Protein AF-A0A7Y0DVJ9-F1 (afdb_monomer_lite)

pLDDT: mean 83.25, std 14.26, range [42.25, 96.0]

Organism: NCBI:txid394751

InterPro domains:
  IPR009057 Homedomain-like superfamily [SSF46689] (7-70)

Radius of gyration: 20.18 Å; chains: 1; bounding box: 32×23×72 Å

Secondary structure (DSSP, 8-state):
------PPP-S-HHHHHHHHHHHHHHHH--HHHHHHHHT--HHHHHHHHHHHHHHGGGGGS-----PPP-GGG--------

Structure (mmCIF, N/CA/C/O backbone):
data_AF-A0A7Y0DVJ9-F1
#
_entry.id   AF-A0A7Y0DVJ9-F1
#
loop_
_atom_site.group_PDB
_atom_site.id
_atom_site.type_symbol
_atom_site.label_atom_id
_atom_site.label_alt_id
_atom_site.label_comp_id
_atom_site.label_asym_id
_atom_site.label_entity_id
_atom_site.label_seq_id
_atom_site.pdbx_PDB_ins_code
_atom_site.Cartn_x
_atom_site.Cartn_y
_atom_site.Cartn_z
_atom_site.occupancy
_atom_site.B_iso_or_equiv
_atom_site.auth_seq_id
_atom_site.auth_comp_id
_atom_site.auth_asym_id
_atom_site.auth_atom_id
_atom_site.pdbx_PDB_model_num
ATOM 1 N N . MET A 1 1 ? -7.367 -12.044 16.694 1.00 42.25 1 MET A N 1
ATOM 2 C CA . MET A 1 1 ? -5.976 -11.623 16.423 1.00 42.25 1 MET A CA 1
ATOM 3 C C . MET A 1 1 ? -5.799 -11.521 14.918 1.00 42.25 1 MET A C 1
ATOM 5 O O . MET A 1 1 ? -6.041 -12.506 14.237 1.00 42.25 1 MET A O 1
ATOM 9 N N . SER A 1 2 ? -5.491 -10.346 14.373 1.00 53.59 2 SER A N 1
ATOM 10 C CA . SER A 1 2 ? -5.148 -10.213 12.952 1.00 53.59 2 SER A CA 1
ATOM 11 C C . SER A 1 2 ? -3.758 -10.803 12.731 1.00 53.59 2 SER A C 1
ATOM 13 O O . SER A 1 2 ? -2.776 -10.244 13.212 1.00 53.59 2 SER A O 1
ATOM 15 N N . THR A 1 3 ? -3.673 -11.945 12.049 1.00 67.56 3 THR A N 1
ATOM 16 C CA . THR A 1 3 ? -2.399 -12.549 11.647 1.00 67.56 3 THR A CA 1
ATOM 17 C C . THR A 1 3 ? -1.678 -11.581 10.716 1.00 67.56 3 THR A C 1
ATOM 19 O O . THR A 1 3 ? -2.107 -11.376 9.582 1.00 67.56 3 THR A O 1
ATOM 22 N N . ILE A 1 4 ? -0.617 -10.939 11.207 1.00 73.12 4 ILE A N 1
ATOM 23 C CA . ILE A 1 4 ? 0.234 -10.081 10.382 1.00 73.12 4 ILE A CA 1
ATOM 24 C C . ILE A 1 4 ? 1.020 -11.014 9.448 1.00 73.12 4 ILE A C 1
ATOM 26 O O . ILE A 1 4 ? 1.760 -11.867 9.944 1.00 73.12 4 ILE A O 1
ATOM 30 N N . PRO A 1 5 ? 0.855 -10.912 8.118 1.00 76.31 5 PRO A N 1
ATOM 31 C CA . PRO A 1 5 ? 1.588 -11.747 7.181 1.00 76.31 5 PRO A CA 1
ATOM 32 C C . PRO A 1 5 ? 3.084 -11.425 7.254 1.00 76.31 5 PRO A C 1
ATOM 34 O O . PRO A 1 5 ? 3.482 -10.278 7.467 1.00 76.31 5 PRO A O 1
ATOM 37 N N . ASN A 1 6 ? 3.921 -12.444 7.066 1.00 83.75 6 ASN A N 1
ATOM 38 C CA . ASN A 1 6 ? 5.361 -12.251 6.961 1.00 83.75 6 ASN A CA 1
ATOM 39 C C . ASN A 1 6 ? 5.667 -11.576 5.612 1.00 83.75 6 ASN A C 1
ATOM 41 O O . ASN A 1 6 ? 5.468 -12.175 4.554 1.00 83.75 6 ASN A O 1
ATOM 45 N N . PHE A 1 7 ? 6.086 -10.310 5.652 1.00 84.38 7 PH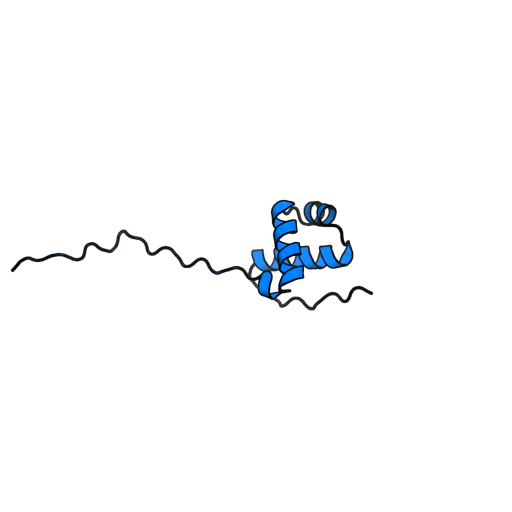E A N 1
ATOM 46 C CA . PHE A 1 7 ? 6.494 -9.570 4.461 1.00 84.38 7 PHE A CA 1
ATOM 47 C C . PHE A 1 7 ? 7.956 -9.899 4.129 1.00 84.38 7 PHE A C 1
ATOM 49 O O . PHE A 1 7 ? 8.811 -9.786 5.012 1.00 84.38 7 PHE A O 1
ATOM 56 N N . PRO A 1 8 ? 8.276 -10.262 2.874 1.00 87.62 8 PRO A N 1
ATOM 57 C CA . PRO A 1 8 ? 9.643 -10.588 2.490 1.00 87.62 8 PRO A CA 1
ATOM 58 C C . PRO A 1 8 ? 10.564 -9.366 2.599 1.00 87.62 8 PRO A C 1
ATOM 60 O O . PRO A 1 8 ? 10.165 -8.226 2.341 1.00 87.62 8 PRO A O 1
ATOM 63 N N . TYR A 1 9 ? 11.829 -9.608 2.948 1.00 87.75 9 TYR A N 1
ATOM 64 C CA . TYR A 1 9 ? 12.852 -8.566 2.933 1.00 87.75 9 TYR A CA 1
ATOM 65 C C . TYR A 1 9 ? 13.112 -8.093 1.497 1.00 87.75 9 TYR A C 1
ATOM 67 O O . TYR A 1 9 ? 13.330 -8.897 0.593 1.00 87.75 9 TYR A O 1
ATOM 75 N N . THR A 1 10 ? 13.131 -6.775 1.299 1.00 89.12 10 THR A N 1
ATOM 76 C CA . THR A 1 10 ? 13.394 -6.140 0.005 1.00 89.12 10 THR A CA 1
ATOM 77 C C . THR A 1 10 ? 14.356 -4.966 0.163 1.00 89.12 10 THR A C 1
ATOM 79 O O . THR A 1 10 ? 14.287 -4.217 1.142 1.00 89.12 10 THR A O 1
ATOM 82 N N . ARG A 1 11 ? 15.252 -4.792 -0.816 1.00 90.00 11 ARG A N 1
ATOM 83 C CA . ARG A 1 11 ? 16.113 -3.602 -0.926 1.00 90.00 11 ARG A CA 1
ATOM 84 C C . ARG A 1 11 ? 15.397 -2.435 -1.616 1.00 90.00 11 ARG A C 1
ATOM 86 O O . ARG A 1 11 ? 15.860 -1.301 -1.519 1.00 90.00 11 ARG A O 1
ATOM 93 N N . ASP A 1 12 ? 14.260 -2.684 -2.267 1.00 90.50 12 ASP A N 1
ATOM 94 C CA . ASP A 1 12 ? 13.498 -1.660 -2.975 1.00 90.50 12 ASP A CA 1
ATOM 95 C C . ASP A 1 12 ? 12.704 -0.792 -1.999 1.00 90.50 12 ASP A C 1
ATOM 97 O O . ASP A 1 12 ? 11.706 -1.219 -1.413 1.00 90.50 12 ASP A O 1
ATOM 101 N N . ALA A 1 13 ? 13.101 0.476 -1.875 1.00 90.56 13 ALA A N 1
ATOM 102 C CA . ALA A 1 13 ? 12.450 1.426 -0.972 1.00 90.56 13 ALA A CA 1
ATOM 103 C C . ALA A 1 13 ? 10.940 1.562 -1.242 1.00 90.56 13 ALA A C 1
ATOM 105 O O . ALA A 1 13 ? 10.137 1.582 -0.315 1.00 90.56 13 ALA A O 1
ATOM 106 N N . ARG A 1 14 ? 10.539 1.582 -2.519 1.00 90.50 14 ARG A N 1
ATOM 107 C CA . ARG A 1 14 ? 9.127 1.676 -2.927 1.00 90.50 14 ARG A CA 1
ATOM 108 C C . ARG A 1 14 ? 8.317 0.455 -2.485 1.00 90.50 14 ARG A C 1
ATOM 110 O O . ARG A 1 14 ? 7.177 0.609 -2.059 1.00 90.50 14 ARG A O 1
ATOM 117 N N . LEU A 1 15 ? 8.897 -0.742 -2.588 1.00 92.12 15 LEU A N 1
ATOM 118 C CA . LEU A 1 15 ? 8.239 -1.991 -2.204 1.00 92.12 15 LEU A CA 1
ATOM 119 C C . LEU A 1 15 ? 8.099 -2.052 -0.679 1.00 92.12 15 LEU A C 1
ATOM 121 O O . LEU A 1 15 ? 7.027 -2.355 -0.162 1.00 92.12 15 LEU A O 1
ATOM 125 N N . LYS A 1 16 ? 9.149 -1.626 0.035 1.00 92.81 16 LYS A N 1
ATOM 126 C CA . LYS A 1 16 ? 9.149 -1.479 1.492 1.00 92.81 16 LYS A CA 1
ATOM 127 C C . LYS A 1 16 ? 8.033 -0.549 1.978 1.00 92.81 16 LYS A C 1
ATOM 129 O O . LYS A 1 16 ? 7.290 -0.929 2.879 1.00 92.81 16 LYS A O 1
ATOM 134 N N . THR A 1 17 ? 7.848 0.612 1.343 1.00 93.44 17 THR A N 1
ATOM 135 C CA . TH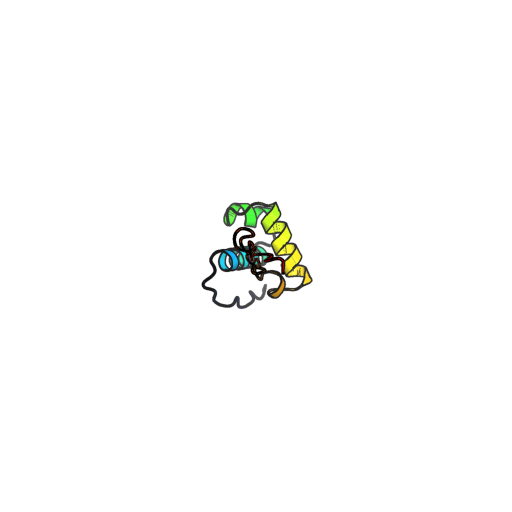R A 1 17 ? 6.738 1.526 1.673 1.00 93.44 17 THR A CA 1
ATOM 136 C C . THR A 1 17 ? 5.373 0.874 1.447 1.00 93.44 17 THR A C 1
ATOM 138 O O . THR A 1 17 ? 4.479 1.030 2.274 1.00 93.44 17 THR A O 1
ATOM 141 N N . ARG A 1 18 ? 5.190 0.115 0.356 1.00 93.56 18 ARG A N 1
ATOM 142 C CA . ARG A 1 18 ? 3.925 -0.596 0.100 1.00 93.56 18 ARG A CA 1
ATOM 143 C C . ARG A 1 18 ? 3.628 -1.626 1.191 1.00 93.56 18 ARG A C 1
ATOM 145 O O . ARG A 1 18 ? 2.504 -1.672 1.683 1.00 93.56 18 ARG A O 1
ATOM 152 N N . TYR A 1 19 ? 4.624 -2.410 1.604 1.00 93.56 19 TYR A N 1
ATOM 153 C CA . TYR A 1 19 ? 4.470 -3.375 2.697 1.00 93.56 19 TYR A CA 1
ATOM 154 C C . TYR A 1 19 ? 4.154 -2.697 4.031 1.00 93.56 19 TYR A C 1
ATOM 156 O O . TYR A 1 19 ? 3.276 -3.159 4.754 1.00 93.56 19 TYR A O 1
ATOM 164 N N . GLU A 1 20 ? 4.795 -1.568 4.330 1.00 92.38 20 GLU A N 1
ATOM 165 C CA . GLU A 1 20 ? 4.514 -0.786 5.536 1.00 92.38 20 GLU A CA 1
ATOM 166 C C . GLU A 1 20 ? 3.069 -0.261 5.564 1.00 92.38 20 GLU A C 1
ATOM 168 O O . GLU A 1 20 ? 2.388 -0.389 6.583 1.00 92.38 20 GLU A O 1
ATOM 173 N N . VAL A 1 21 ? 2.561 0.238 4.429 1.00 94.56 21 VAL A N 1
ATOM 174 C CA . VAL A 1 21 ? 1.155 0.653 4.285 1.00 94.56 21 VAL A CA 1
ATOM 175 C C . VAL A 1 21 ? 0.200 -0.505 4.578 1.00 94.56 21 VAL A C 1
ATOM 177 O O . VAL A 1 21 ? -0.763 -0.322 5.322 1.00 94.56 21 VAL A O 1
ATOM 180 N N . ILE A 1 22 ? 0.452 -1.698 4.029 1.00 93.88 22 ILE A N 1
ATOM 181 C CA . ILE A 1 22 ? -0.416 -2.863 4.264 1.00 93.88 22 ILE A CA 1
ATOM 182 C C . ILE A 1 22 ? -0.320 -3.350 5.709 1.00 93.88 22 ILE A C 1
ATOM 184 O O . ILE A 1 22 ? -1.346 -3.673 6.304 1.00 93.88 22 ILE A O 1
ATOM 188 N N . ARG A 1 23 ? 0.874 -3.348 6.310 1.00 92.25 23 ARG A N 1
ATOM 189 C CA . ARG A 1 23 ? 1.059 -3.700 7.722 1.00 92.25 23 ARG A CA 1
ATOM 190 C C . ARG A 1 23 ? 0.227 -2.794 8.634 1.00 92.25 23 ARG A C 1
ATOM 192 O O . ARG A 1 23 ? -0.574 -3.296 9.417 1.00 92.25 23 ARG A O 1
ATOM 199 N N . LEU A 1 24 ? 0.339 -1.476 8.458 1.00 92.56 24 LEU A N 1
ATOM 200 C CA . LEU A 1 24 ? -0.450 -0.492 9.208 1.00 92.56 24 LEU A CA 1
ATOM 201 C C . LEU A 1 24 ? -1.952 -0.617 8.921 1.00 92.56 24 LEU A C 1
ATOM 203 O O . LEU A 1 24 ? -2.779 -0.437 9.815 1.00 92.56 24 LEU A O 1
ATOM 207 N N . PHE A 1 25 ? -2.327 -0.941 7.682 1.00 93.19 25 PHE A N 1
ATOM 208 C CA . PHE A 1 25 ? -3.722 -1.178 7.324 1.00 93.19 25 PHE A CA 1
ATOM 209 C C . PHE A 1 25 ? -4.308 -2.397 8.043 1.00 93.19 25 PHE A C 1
ATOM 211 O O . PHE A 1 25 ? -5.448 -2.328 8.493 1.00 93.19 25 PHE A O 1
ATOM 218 N N . LEU A 1 26 ? -3.552 -3.484 8.196 1.00 91.75 26 LEU A N 1
ATOM 219 C CA . LEU A 1 26 ? -4.016 -4.677 8.908 1.00 91.75 26 LEU A CA 1
ATOM 220 C C . LEU A 1 26 ? -4.180 -4.441 10.417 1.00 91.75 26 LEU A C 1
ATOM 222 O O . LEU A 1 26 ? -5.064 -5.043 11.026 1.00 91.75 26 LEU A O 1
ATOM 226 N N . GLU A 1 27 ? -3.377 -3.547 10.997 1.00 90.06 27 GLU A N 1
ATOM 227 C CA . GLU A 1 27 ? -3.471 -3.146 12.406 1.00 90.06 27 GLU A CA 1
ATOM 228 C C . GLU A 1 27 ? -4.649 -2.188 12.658 1.00 90.06 27 GLU A C 1
ATOM 230 O O . GLU A 1 27 ? -5.486 -2.440 13.521 1.00 90.06 27 GLU A O 1
ATOM 235 N N . VAL A 1 28 ? -4.747 -1.100 11.884 1.00 89.88 28 VAL A N 1
ATOM 236 C CA . VAL A 1 28 ? -5.700 0.000 12.139 1.00 89.88 28 VAL A CA 1
ATOM 237 C C . VAL A 1 28 ? -7.044 -0.198 11.425 1.00 89.88 28 VAL A C 1
ATOM 239 O O . VAL A 1 28 ? -8.063 0.344 11.848 1.00 89.88 28 VAL A O 1
ATOM 242 N N . LYS A 1 29 ? -7.065 -0.941 10.310 1.00 88.50 29 LYS A N 1
ATOM 243 C CA . LYS A 1 29 ? -8.229 -1.155 9.423 1.00 88.50 29 LYS A CA 1
ATOM 244 C C . LYS A 1 29 ? -8.866 0.127 8.862 1.00 88.50 29 LYS A C 1
ATOM 246 O O . LYS A 1 29 ? -10.005 0.104 8.402 1.00 88.50 29 LYS A O 1
ATOM 251 N N . ASN A 1 30 ? -8.136 1.247 8.836 1.00 93.25 30 ASN A N 1
ATOM 252 C CA . ASN A 1 30 ? -8.617 2.526 8.302 1.00 93.25 30 ASN A CA 1
ATOM 253 C C . ASN A 1 30 ? -7.632 3.133 7.290 1.00 93.25 30 ASN A C 1
ATOM 255 O O . ASN A 1 30 ? -6.547 3.587 7.651 1.00 93.25 30 ASN A O 1
ATOM 259 N N . ARG A 1 31 ? -8.044 3.211 6.017 1.00 92.88 31 ARG A N 1
ATOM 260 C CA . ARG A 1 31 ? -7.217 3.713 4.900 1.00 92.88 31 ARG A CA 1
ATOM 261 C C . ARG A 1 31 ? -6.786 5.175 5.080 1.00 92.88 31 ARG A C 1
ATOM 263 O O . ARG 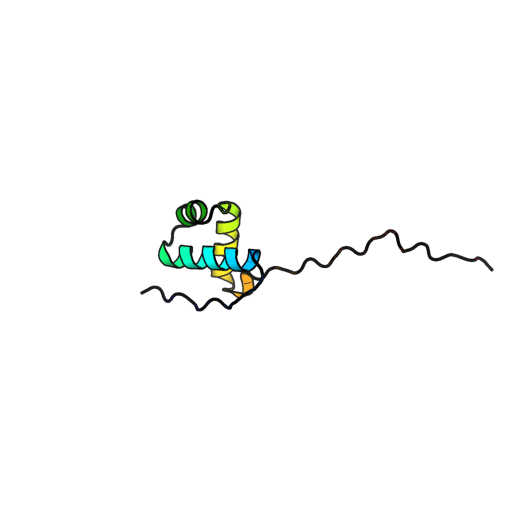A 1 31 ? -5.680 5.546 4.694 1.00 92.88 31 ARG A O 1
ATOM 270 N N . THR A 1 32 ? -7.636 6.007 5.679 1.00 94.25 32 THR A N 1
ATOM 271 C CA . THR A 1 32 ? -7.375 7.444 5.856 1.00 94.25 32 THR A CA 1
ATOM 272 C C . THR A 1 32 ? -6.327 7.695 6.932 1.00 94.25 32 THR A C 1
ATOM 274 O O . THR A 1 32 ? -5.469 8.561 6.762 1.00 94.25 32 THR A O 1
ATOM 277 N N . VAL A 1 33 ? -6.386 6.934 8.028 1.00 93.50 33 VAL A N 1
ATOM 278 C CA . VAL A 1 33 ? -5.396 7.015 9.110 1.00 93.50 33 VAL A CA 1
ATOM 279 C C . VAL A 1 33 ? -4.040 6.542 8.599 1.00 93.50 33 VAL A C 1
ATOM 281 O O . VAL A 1 33 ? -3.060 7.259 8.754 1.00 93.50 33 VAL A O 1
ATOM 284 N N . VAL A 1 34 ? -4.004 5.418 7.877 1.00 95.06 34 VAL A N 1
ATOM 285 C CA . VAL A 1 34 ? -2.773 4.889 7.266 1.00 95.06 34 VAL A CA 1
ATOM 286 C C . VAL A 1 34 ? -2.108 5.923 6.356 1.00 95.06 34 VAL A C 1
ATOM 288 O O . VAL A 1 34 ? -0.921 6.187 6.501 1.00 95.06 34 VAL A O 1
ATOM 291 N N . ALA A 1 35 ? -2.866 6.586 5.476 1.00 94.81 35 ALA A N 1
ATOM 292 C CA . ALA A 1 35 ? -2.318 7.627 4.603 1.00 94.81 35 ALA A CA 1
ATOM 293 C C . ALA A 1 35 ? -1.663 8.785 5.383 1.00 94.81 35 ALA A C 1
ATOM 295 O O . ALA A 1 35 ? -0.591 9.257 5.004 1.00 94.81 35 ALA A O 1
ATOM 296 N N . LYS A 1 3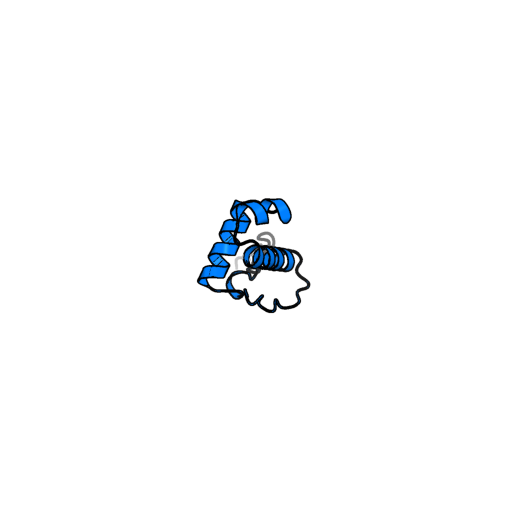6 ? -2.280 9.221 6.492 1.00 94.19 36 LYS A N 1
ATOM 297 C CA . LYS A 1 36 ? -1.717 10.264 7.365 1.00 94.19 36 LYS A CA 1
ATOM 298 C C . LYS A 1 36 ? -0.438 9.789 8.056 1.00 94.19 36 LYS A C 1
ATOM 300 O O . LYS A 1 36 ? 0.540 10.530 8.079 1.00 94.19 36 LYS A O 1
ATOM 305 N N . THR A 1 37 ? -0.432 8.561 8.570 1.00 93.25 37 THR A N 1
ATOM 306 C CA . THR A 1 37 ? 0.710 7.981 9.289 1.00 93.25 37 THR A CA 1
ATOM 307 C C . THR A 1 37 ? 1.909 7.754 8.369 1.00 93.25 37 THR A C 1
ATOM 309 O O . THR A 1 37 ? 3.016 8.170 8.695 1.00 93.25 37 THR A O 1
ATOM 312 N N . THR A 1 38 ? 1.702 7.155 7.192 1.00 90.56 38 THR A N 1
ATOM 313 C CA . THR A 1 38 ? 2.786 6.812 6.253 1.00 90.56 38 THR A CA 1
ATOM 314 C C . THR A 1 38 ? 3.172 7.973 5.325 1.00 90.56 38 THR A C 1
ATOM 316 O O . THR A 1 38 ? 4.097 7.842 4.531 1.00 90.56 38 THR A O 1
ATOM 319 N N . ARG A 1 39 ? 2.468 9.117 5.393 1.00 93.50 39 ARG A N 1
ATOM 320 C CA . ARG A 1 39 ? 2.648 10.294 4.509 1.00 93.50 39 ARG A CA 1
ATOM 321 C C . ARG A 1 39 ? 2.524 9.972 3.013 1.00 93.50 39 ARG A C 1
ATOM 323 O O . ARG A 1 39 ? 3.046 10.688 2.162 1.00 93.50 39 ARG A O 1
ATOM 330 N N . VAL A 1 40 ? 1.817 8.895 2.684 1.00 93.19 40 VAL A N 1
ATOM 331 C CA . VAL A 1 40 ? 1.513 8.490 1.309 1.00 93.19 40 VAL A CA 1
ATOM 332 C C . VAL A 1 40 ? 0.164 9.084 0.910 1.00 93.19 40 VAL A C 1
ATOM 334 O O . VAL A 1 40 ? -0.744 9.223 1.731 1.00 93.19 40 VAL A O 1
ATOM 337 N N . SER A 1 41 ? 0.002 9.437 -0.366 1.00 94.62 41 SER A N 1
ATOM 338 C CA . SER A 1 41 ? -1.272 9.968 -0.851 1.00 94.62 41 SER A CA 1
ATOM 339 C C . SER A 1 41 ? -2.413 8.959 -0.653 1.00 94.62 41 SER A C 1
ATOM 341 O O . SER A 1 41 ? -2.260 7.755 -0.867 1.00 94.62 41 SER A O 1
ATOM 343 N N . ARG A 1 42 ? -3.601 9.462 -0.294 1.00 93.88 42 ARG A N 1
ATOM 344 C CA . ARG A 1 42 ? -4.812 8.639 -0.101 1.00 93.88 42 ARG A CA 1
ATOM 345 C C . ARG A 1 42 ? -5.133 7.771 -1.323 1.00 93.88 42 ARG A C 1
ATOM 347 O O . ARG A 1 42 ? -5.560 6.633 -1.162 1.00 93.88 42 ARG A O 1
ATOM 354 N N . ARG A 1 43 ? -4.891 8.298 -2.532 1.00 96.00 43 ARG A N 1
ATOM 355 C CA . ARG A 1 43 ? -5.076 7.584 -3.804 1.00 96.00 43 ARG A CA 1
ATOM 356 C C . ARG A 1 43 ? -4.198 6.332 -3.876 1.00 96.00 43 ARG A C 1
ATOM 358 O O . ARG A 1 43 ? -4.728 5.258 -4.126 1.00 96.00 43 ARG A O 1
ATOM 365 N N . LEU A 1 44 ? -2.897 6.460 -3.601 1.00 94.00 44 LEU A N 1
ATOM 366 C CA . LEU A 1 44 ? -1.962 5.330 -3.641 1.00 94.00 44 LEU A CA 1
ATOM 367 C C . LEU A 1 44 ? -2.288 4.284 -2.576 1.00 94.00 44 LEU A C 1
ATOM 369 O O . LEU A 1 44 ? -2.300 3.096 -2.876 1.00 94.00 44 LEU A O 1
ATOM 373 N N . VAL A 1 45 ? -2.613 4.717 -1.353 1.00 95.50 45 VAL A N 1
ATOM 374 C CA . VAL A 1 45 ? -3.041 3.792 -0.291 1.00 95.50 45 VAL A CA 1
ATOM 375 C C . VAL A 1 45 ? -4.280 3.016 -0.726 1.00 95.50 45 VAL A C 1
ATOM 377 O O . VAL A 1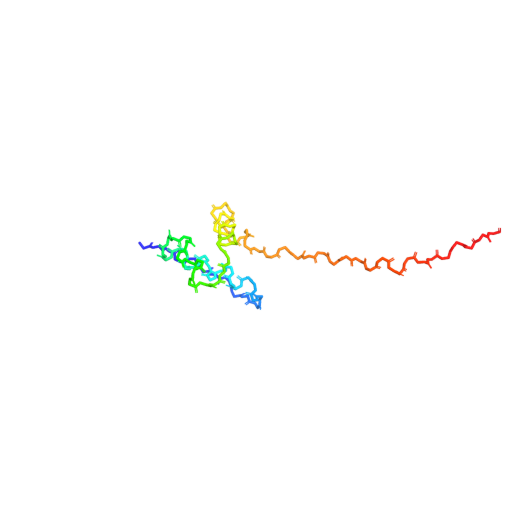 45 ? -4.332 1.804 -0.549 1.00 95.50 45 VAL A O 1
ATOM 380 N N . ASN A 1 46 ? -5.264 3.684 -1.330 1.00 95.56 46 ASN A N 1
ATOM 381 C CA . ASN A 1 46 ? -6.469 3.016 -1.801 1.00 95.56 46 ASN A CA 1
ATOM 382 C C . ASN A 1 46 ? -6.171 2.001 -2.913 1.00 95.56 46 ASN A C 1
ATOM 384 O O . ASN A 1 46 ? -6.681 0.885 -2.860 1.00 95.56 46 ASN A O 1
ATOM 388 N N . GLU A 1 47 ? -5.325 2.360 -3.881 1.00 95.19 47 GLU A N 1
ATOM 389 C CA . GLU A 1 47 ? -4.886 1.449 -4.944 1.00 95.19 47 GLU A CA 1
ATOM 390 C C . GLU A 1 47 ? -4.166 0.225 -4.375 1.00 95.19 47 GLU A C 1
ATOM 392 O O . GLU A 1 47 ? -4.528 -0.900 -4.706 1.00 95.19 47 GLU A O 1
ATOM 397 N N . TRP A 1 48 ? -3.200 0.416 -3.475 1.00 95.12 48 TRP A N 1
ATOM 398 C CA . TRP A 1 48 ? -2.421 -0.689 -2.910 1.00 95.12 48 TRP A CA 1
ATOM 399 C C . TRP A 1 48 ? -3.243 -1.584 -1.993 1.00 95.12 48 TRP A C 1
ATOM 401 O O . TRP A 1 48 ? -3.103 -2.800 -2.059 1.00 95.12 48 TRP A O 1
ATOM 411 N N . VAL A 1 49 ? -4.121 -1.010 -1.167 1.00 94.44 49 VAL A N 1
ATOM 412 C CA . VAL A 1 49 ? -5.019 -1.793 -0.308 1.00 94.44 49 VAL A CA 1
ATOM 413 C C . VAL A 1 49 ? -6.009 -2.585 -1.156 1.00 94.44 49 VAL A C 1
ATOM 415 O O . VAL A 1 49 ? -6.249 -3.750 -0.867 1.00 94.44 49 VAL A O 1
ATOM 418 N N . THR A 1 50 ? -6.563 -1.989 -2.213 1.00 95.00 50 THR A N 1
ATOM 419 C CA . THR A 1 50 ? -7.481 -2.704 -3.113 1.00 95.00 50 THR A CA 1
ATOM 420 C C . THR A 1 50 ? -6.751 -3.834 -3.838 1.00 95.00 50 THR A C 1
ATOM 422 O O . THR A 1 50 ? -7.219 -4.964 -3.805 1.00 95.00 50 THR A O 1
ATOM 425 N N . ALA A 1 51 ? -5.564 -3.565 -4.390 1.00 94.00 51 ALA A N 1
ATOM 426 C CA . ALA A 1 51 ? -4.734 -4.578 -5.040 1.00 94.00 51 ALA A CA 1
ATOM 427 C C . ALA A 1 51 ? -4.360 -5.723 -4.081 1.00 94.00 51 ALA A C 1
ATOM 429 O O . ALA A 1 51 ? -4.456 -6.892 -4.446 1.00 94.00 51 ALA A O 1
ATOM 430 N N . TYR A 1 52 ? -4.002 -5.398 -2.834 1.00 93.44 52 TYR A N 1
ATOM 431 C CA . TYR A 1 52 ? -3.711 -6.387 -1.796 1.00 93.44 52 TYR A CA 1
ATOM 432 C C . TYR A 1 52 ? -4.909 -7.292 -1.494 1.00 93.44 52 TYR A C 1
ATOM 434 O O . TYR A 1 52 ? -4.744 -8.494 -1.317 1.00 93.44 52 TYR A O 1
ATOM 442 N N . LEU A 1 53 ? -6.115 -6.723 -1.419 1.00 91.69 53 LEU A N 1
ATOM 443 C CA . LEU A 1 53 ? -7.331 -7.487 -1.140 1.00 91.69 53 LEU A CA 1
ATOM 444 C C . LEU A 1 53 ? -7.745 -8.384 -2.314 1.00 91.69 53 LEU A C 1
ATOM 446 O O . LEU A 1 53 ? -8.402 -9.393 -2.081 1.00 91.69 53 LEU A O 1
ATOM 450 N N . SER A 1 54 ? -7.365 -8.032 -3.545 1.00 93.50 54 SER A N 1
ATOM 451 C CA . SER A 1 54 ? -7.649 -8.826 -4.744 1.00 93.50 54 SER A CA 1
ATOM 452 C C . SER A 1 54 ? -6.661 -9.979 -4.943 1.00 93.50 54 SER A C 1
ATOM 454 O O . SER A 1 54 ? -7.085 -11.126 -5.017 1.00 93.50 54 SER A O 1
ATOM 456 N N . ASP A 1 55 ? -5.354 -9.693 -4.994 1.00 90.06 55 ASP A N 1
ATOM 457 C CA . ASP A 1 55 ? -4.321 -10.661 -5.415 1.00 90.06 55 ASP A CA 1
ATOM 458 C C . ASP A 1 55 ? -3.214 -10.883 -4.358 1.00 90.06 55 ASP A C 1
ATOM 460 O O . ASP A 1 55 ? -2.198 -11.543 -4.608 1.00 90.06 55 ASP A O 1
ATOM 464 N N . GLY A 1 56 ? -3.372 -10.322 -3.155 1.00 90.19 56 GLY A N 1
ATOM 465 C CA . GLY A 1 56 ? -2.416 -10.462 -2.057 1.00 90.19 56 GLY A CA 1
ATOM 466 C C . GLY A 1 56 ? -1.092 -9.729 -2.295 1.00 90.19 56 GLY A C 1
ATOM 467 O O . GLY A 1 56 ? -1.032 -8.657 -2.897 1.00 90.19 56 GLY A O 1
ATOM 468 N N . LEU A 1 57 ? 0.009 -10.305 -1.796 1.00 87.75 57 LEU A N 1
ATOM 469 C CA . LEU A 1 57 ? 1.341 -9.684 -1.863 1.00 87.75 57 LEU A CA 1
ATOM 470 C C . LEU A 1 57 ? 1.886 -9.544 -3.290 1.00 87.75 57 LEU A C 1
ATOM 472 O O . LEU A 1 57 ? 2.620 -8.596 -3.557 1.00 87.75 57 LEU A O 1
ATOM 476 N N . LYS A 1 58 ? 1.504 -10.433 -4.215 1.00 86.94 58 LYS A N 1
ATOM 477 C CA . LYS A 1 58 ? 1.948 -10.374 -5.621 1.00 86.94 58 LYS A CA 1
ATOM 478 C C . LYS A 1 58 ? 1.453 -9.107 -6.323 1.00 86.94 58 LYS A C 1
ATOM 480 O O . LYS A 1 58 ? 2.139 -8.558 -7.178 1.00 86.94 58 LYS A O 1
ATOM 485 N N . ALA A 1 59 ? 0.290 -8.598 -5.917 1.00 87.31 59 ALA A N 1
ATOM 486 C CA . ALA A 1 59 ? -0.284 -7.361 -6.443 1.00 87.31 59 ALA A CA 1
ATOM 487 C C . ALA A 1 59 ? 0.556 -6.116 -6.104 1.00 87.31 59 ALA A C 1
ATOM 489 O O . ALA A 1 59 ? 0.452 -5.083 -6.767 1.00 87.31 59 ALA A O 1
ATOM 490 N N . LEU A 1 60 ? 1.373 -6.199 -5.048 1.00 87.31 60 LEU A N 1
ATOM 491 C CA . LEU A 1 60 ? 2.211 -5.100 -4.580 1.00 87.31 60 LEU A CA 1
ATOM 492 C C . LEU A 1 60 ? 3.544 -5.006 -5.312 1.00 87.31 60 LEU A C 1
ATOM 494 O O 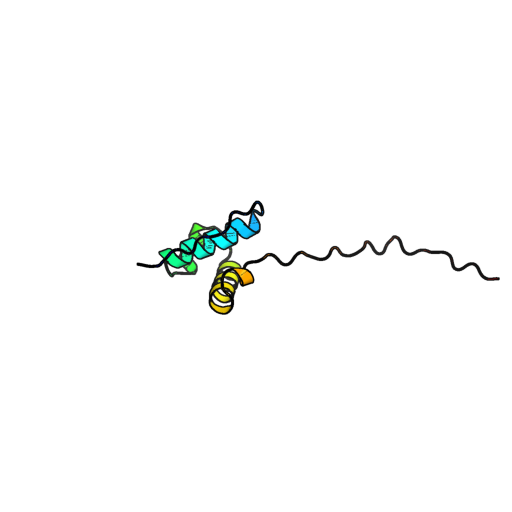. LEU A 1 60 ? 4.250 -4.013 -5.106 1.00 87.31 60 LEU A O 1
ATOM 498 N N . ASP A 1 61 ? 3.886 -5.975 -6.160 1.00 87.44 61 ASP A N 1
ATOM 499 C CA . ASP A 1 61 ? 5.142 -5.937 -6.889 1.00 87.44 61 ASP A CA 1
ATOM 500 C C . ASP A 1 61 ? 5.223 -4.723 -7.816 1.00 87.44 61 ASP A C 1
ATOM 502 O O . ASP A 1 61 ? 4.249 -4.217 -8.392 1.00 87.44 61 ASP A O 1
ATOM 506 N N . ILE A 1 62 ? 6.429 -4.179 -7.912 1.00 83.19 62 ILE A N 1
ATOM 507 C CA . ILE A 1 62 ? 6.700 -3.054 -8.792 1.00 83.19 62 ILE A CA 1
ATOM 508 C C . ILE A 1 62 ? 6.934 -3.634 -10.176 1.00 83.19 62 ILE A C 1
ATOM 510 O O . ILE A 1 62 ? 7.957 -4.267 -10.428 1.00 83.19 62 ILE A O 1
ATOM 514 N N . LYS A 1 63 ? 5.997 -3.385 -11.097 1.00 80.69 63 LYS A N 1
ATOM 515 C CA . LYS A 1 63 ? 6.226 -3.666 -12.514 1.00 80.69 63 LYS A CA 1
ATOM 516 C C . LYS A 1 63 ? 7.487 -2.927 -12.953 1.00 80.69 63 LYS A C 1
ATOM 518 O O . LYS A 1 63 ? 7.531 -1.695 -12.925 1.00 80.69 63 LYS A O 1
ATOM 523 N N . LYS A 1 64 ? 8.515 -3.687 -13.335 1.00 74.31 64 LYS A N 1
ATOM 524 C CA . LYS A 1 64 ? 9.744 -3.138 -13.904 1.00 74.31 64 LYS A CA 1
ATOM 525 C C . LYS A 1 64 ? 9.363 -2.392 -15.177 1.00 74.31 64 LYS A C 1
ATOM 527 O O . LYS A 1 64 ? 8.817 -2.987 -16.102 1.00 74.31 64 LYS A O 1
ATOM 532 N N . GLN A 1 65 ? 9.618 -1.090 -15.211 1.00 69.31 65 GLN A N 1
ATOM 533 C CA . GLN A 1 65 ? 9.457 -0.319 -16.436 1.00 69.31 65 GLN A CA 1
ATOM 534 C C . GLN A 1 65 ? 10.492 -0.845 -17.433 1.00 69.31 65 GLN A C 1
ATOM 536 O O . GLN A 1 65 ? 11.696 -0.764 -17.183 1.00 69.31 65 GLN A O 1
ATOM 541 N N . SER A 1 66 ? 10.027 -1.443 -18.530 1.00 68.56 66 SER A N 1
ATOM 542 C CA . SER A 1 66 ? 10.878 -1.726 -19.680 1.00 68.56 66 SER A CA 1
ATOM 543 C C . SER A 1 66 ? 11.402 -0.383 -20.171 1.00 68.56 66 SER A C 1
ATOM 545 O O . SER A 1 66 ? 10.608 0.476 -20.559 1.00 68.56 66 SER A O 1
ATOM 547 N N . GLY A 1 67 ? 12.714 -0.162 -20.068 1.00 73.75 67 GLY A N 1
ATOM 548 C CA . GLY A 1 67 ? 13.326 1.066 -20.561 1.00 73.75 67 GLY A CA 1
ATOM 549 C C . GLY A 1 67 ? 12.903 1.300 -22.009 1.00 73.75 67 GLY A C 1
ATOM 550 O O . GLY A 1 67 ? 12.871 0.358 -22.800 1.00 73.75 67 GLY A O 1
ATOM 551 N N . CYS A 1 68 ? 12.536 2.535 -22.343 1.00 67.94 68 CYS A N 1
ATOM 552 C CA . CYS A 1 68 ? 12.328 2.905 -23.734 1.00 67.94 68 CYS A CA 1
ATOM 553 C C . CYS A 1 68 ? 13.709 2.894 -24.406 1.00 67.94 68 CYS A C 1
ATOM 555 O O . CYS A 1 68 ? 14.592 3.617 -23.930 1.00 67.94 68 CYS A O 1
ATOM 557 N N . PRO A 1 69 ? 13.946 2.079 -25.450 1.00 70.94 69 PRO A N 1
ATOM 558 C CA . PRO A 1 69 ? 15.185 2.166 -26.207 1.00 70.94 69 PRO A CA 1
ATOM 559 C C . PRO A 1 69 ? 15.324 3.599 -26.720 1.00 70.94 69 PRO A C 1
ATOM 561 O O . PRO A 1 69 ? 14.379 4.154 -27.281 1.00 70.94 69 PRO A O 1
ATOM 564 N N . CYS A 1 70 ? 16.479 4.223 -26.504 1.00 68.12 70 CYS A N 1
ATOM 565 C CA . CYS A 1 70 ? 16.754 5.536 -27.064 1.00 68.12 70 CYS A CA 1
ATOM 566 C C . CYS A 1 70 ? 16.665 5.450 -28.599 1.00 68.12 70 CYS A C 1
ATOM 568 O O . CYS A 1 70 ? 17.506 4.845 -29.260 1.00 68.12 70 CYS A O 1
ATOM 570 N N . LEU A 1 71 ? 15.625 6.063 -29.173 1.00 63.38 71 LEU A N 1
ATOM 571 C CA . LEU A 1 71 ? 15.331 6.054 -30.614 1.00 63.38 71 LEU A CA 1
ATOM 572 C C . LEU A 1 71 ? 16.412 6.735 -31.480 1.00 63.38 71 LEU A C 1
ATOM 574 O O . LEU A 1 71 ? 16.333 6.685 -32.703 1.00 63.38 71 LEU A O 1
ATOM 578 N N . TRP A 1 72 ? 17.443 7.336 -30.880 1.00 57.00 72 TRP A N 1
ATOM 579 C CA . TRP A 1 72 ? 18.497 8.064 -31.595 1.00 57.00 72 TRP A CA 1
ATOM 580 C C . TRP A 1 72 ? 19.592 7.199 -32.239 1.00 57.00 72 TRP A C 1
ATOM 582 O O . TRP A 1 72 ? 20.416 7.739 -32.968 1.00 57.00 72 TRP A O 1
ATOM 592 N N . LEU A 1 73 ? 19.621 5.879 -32.026 1.00 57.38 73 LEU A N 1
ATOM 593 C CA . LEU A 1 73 ? 20.693 5.016 -32.556 1.00 57.38 73 LEU A CA 1
ATOM 594 C C . LEU A 1 73 ? 20.347 4.254 -33.850 1.00 57.38 73 LEU A C 1
ATOM 596 O O . LEU A 1 73 ? 21.145 3.430 -34.290 1.00 57.38 73 LEU A O 1
ATOM 600 N N . ASN A 1 74 ? 19.204 4.516 -34.496 1.00 56.72 74 ASN A N 1
ATOM 601 C CA . ASN A 1 74 ? 18.767 3.750 -35.675 1.00 56.72 74 ASN A CA 1
ATOM 602 C C . ASN A 1 74 ? 18.948 4.487 -37.019 1.00 56.72 74 ASN A C 1
ATOM 604 O O . ASN A 1 74 ? 18.035 4.536 -37.838 1.00 56.72 74 ASN A O 1
ATOM 608 N N . ILE A 1 75 ? 20.133 5.063 -37.259 1.00 60.03 75 ILE A N 1
ATOM 609 C CA . ILE A 1 75 ? 20.532 5.594 -38.578 1.00 60.03 75 ILE A CA 1
ATOM 610 C C . ILE A 1 75 ? 21.523 4.612 -39.228 1.00 60.03 75 ILE A C 1
ATOM 612 O O . ILE A 1 75 ? 22.706 4.900 -39.389 1.00 60.03 75 ILE A O 1
ATOM 616 N N . LYS A 1 76 ? 21.074 3.400 -39.570 1.00 55.84 76 LYS A N 1
ATOM 617 C CA . LYS A 1 76 ? 21.850 2.481 -40.421 1.00 55.84 76 LYS A CA 1
ATOM 618 C C . LYS A 1 76 ? 21.508 2.754 -41.891 1.00 55.84 76 LYS A C 1
ATOM 620 O O . LYS A 1 76 ? 20.511 2.275 -42.413 1.00 55.84 76 LYS A O 1
ATOM 625 N N . THR A 1 77 ? 22.346 3.588 -42.506 1.00 55.88 77 THR A N 1
ATOM 626 C CA . THR A 1 77 ? 22.809 3.555 -43.908 1.00 55.88 77 THR A CA 1
ATOM 627 C C . THR A 1 77 ? 22.005 2.693 -44.896 1.00 55.88 77 THR A C 1
ATOM 629 O O . THR A 1 77 ? 22.228 1.486 -45.001 1.00 55.88 77 THR A O 1
ATOM 632 N N . LYS A 1 78 ? 21.166 3.331 -45.720 1.00 52.09 78 LYS A N 1
ATOM 633 C CA . LYS A 1 78 ? 20.746 2.773 -47.013 1.00 52.09 78 LYS A CA 1
ATOM 634 C C . LYS A 1 78 ? 21.801 3.165 -48.053 1.00 52.09 78 LYS A C 1
ATOM 636 O O . LYS A 1 78 ? 21.799 4.299 -48.516 1.00 52.09 78 LYS A O 1
ATOM 641 N N . VAL A 1 79 ? 22.728 2.258 -48.361 1.00 55.19 79 VAL A N 1
ATOM 642 C CA . VAL A 1 79 ? 23.634 2.378 -49.518 1.00 55.19 79 VAL A CA 1
ATOM 643 C C . VAL A 1 79 ? 22.864 1.868 -50.742 1.00 55.19 79 VAL A C 1
ATOM 645 O O . VAL A 1 79 ? 22.470 0.700 -50.722 1.00 55.19 79 VAL A O 1
ATOM 648 N N . PRO A 1 80 ? 22.568 2.694 -51.761 1.00 58.56 80 PRO A N 1
ATOM 649 C CA . PRO A 1 80 ? 22.043 2.189 -53.023 1.00 58.56 80 PRO A CA 1
ATOM 650 C C . PRO A 1 80 ? 23.184 1.633 -53.889 1.00 58.56 80 PRO A C 1
ATOM 652 O O . PRO A 1 80 ? 24.275 2.206 -53.919 1.00 58.56 80 PRO A O 1
ATOM 655 N N . ALA A 1 81 ? 22.903 0.493 -54.526 1.00 55.25 81 ALA A N 1
ATOM 656 C CA . ALA A 1 81 ? 23.717 -0.147 -55.557 1.00 55.25 81 ALA A CA 1
ATOM 657 C C . ALA A 1 81 ? 23.693 0.642 -56.874 1.00 55.25 81 ALA A C 1
ATOM 659 O O . ALA A 1 81 ? 22.692 1.366 -57.096 1.00 55.25 81 ALA A O 1
#

Foldseek 3Di:
DQPQDDDDDDPDPQLVLLSQLVSVCSVPVDLVVSCVVSVNDSVVSVCSNVLCVVPNSVSSDDDPPPDDPPPPPPPPDDDDD

Sequence (81 aa):
MSTIPNFPYTRDARLKTRYEVIRLFLEVKNRTVVAKTTRVSRRLVNEWVTAYLSDGLKALDIKKQSGCPCLWLNIKTKVPA